Protein AF-A0A4Y7LBD7-F1 (afdb_monomer_lite)

Radius of gyration: 20.84 Å; chains: 1; bounding box: 51×24×51 Å

Foldseek 3Di:
DDPPFQWDADAAQKWWFKDAQPHGDDIHHGDIDGQGVVRRIDTDDIFGQDKDKDWDWDWEAALVRDIDIDIDIDIDGDDRVCRNVVVPVDPDPNVVLRVLLNVLCRVPRHDDDPVCCVVCVVVSVVSSVVSVVVD

Secondary structure (DSSP, 8-state):
---SS-EEEEPTTEEEEEEETTEEEEEEPSEEEE--GGGTEEEEEEEE-S-EEEEEEEEEE-TTS-EEEEEEEEEE---GGGHHHHHHH-S-HHHHHHHHHHHHHHHHGGGS-HHHHHH-HHHHHHHHHHHHHT-

Sequence (135 aa):
MGNLLGCVKVHQMEVAVKENFGEYKKVLAPGCHCVPWCFGSRIVGHVNLRVQELDLRCKTKTKDNVFLTVDASIQYRAVRENAGDAFYKLSNTRGQIQAYVFDAIRSIVPKLTLNDVFEQKDDIANEVDEQLERV

pLDDT: mean 82.47, std 10.92, range [36.84, 94.81]

Structure (mmCIF, N/CA/C/O backbone):
data_AF-A0A4Y7LBD7-F1
#
_entry.id   AF-A0A4Y7LBD7-F1
#
loop_
_atom_site.group_PDB
_atom_site.id
_atom_site.type_symbol
_atom_site.label_atom_id
_atom_site.label_alt_id
_atom_site.label_comp_id
_atom_site.label_asym_id
_atom_site.label_entity_id
_atom_site.label_seq_id
_atom_site.pdbx_PDB_ins_code
_atom_site.Cartn_x
_atom_site.Cartn_y
_atom_site.Cartn_z
_atom_site.occupancy
_atom_site.B_iso_or_equiv
_atom_site.auth_seq_id
_atom_site.auth_comp_id
_atom_site.auth_asym_id
_atom_site.auth_atom_id
_atom_site.pdbx_PDB_model_num
ATOM 1 N N . MET A 1 1 ? 29.396 -11.919 -14.768 1.00 44.31 1 MET A N 1
ATOM 2 C CA . MET A 1 1 ? 30.354 -11.678 -15.870 1.00 44.31 1 MET A CA 1
ATOM 3 C C . MET A 1 1 ? 29.655 -11.971 -17.189 1.00 44.31 1 MET A C 1
ATOM 5 O O . MET A 1 1 ? 29.022 -13.013 -17.272 1.00 44.31 1 MET A O 1
ATOM 9 N N . GLY A 1 2 ? 29.726 -11.055 -18.164 1.00 36.84 2 GLY A N 1
ATOM 10 C CA . GLY A 1 2 ? 29.170 -11.257 -19.512 1.00 36.84 2 GLY A CA 1
ATOM 11 C C . GLY A 1 2 ? 28.334 -10.101 -20.086 1.00 36.84 2 GLY A C 1
ATOM 12 O O . GLY A 1 2 ? 27.306 -10.362 -20.698 1.00 36.84 2 GLY A O 1
ATOM 13 N N . ASN A 1 3 ? 28.733 -8.836 -19.901 1.00 42.28 3 ASN A N 1
ATOM 14 C CA . ASN A 1 3 ? 28.143 -7.704 -20.633 1.00 42.28 3 ASN A CA 1
ATOM 15 C C . ASN A 1 3 ? 28.932 -7.482 -21.928 1.00 42.28 3 ASN A C 1
ATOM 17 O O . ASN A 1 3 ? 29.856 -6.675 -21.936 1.00 42.28 3 ASN A O 1
ATOM 21 N N . LEU A 1 4 ? 28.604 -8.203 -23.007 1.00 45.12 4 LEU A N 1
ATOM 22 C CA . LEU A 1 4 ? 29.271 -7.967 -24.295 1.00 45.12 4 LEU A CA 1
ATOM 23 C C . LEU A 1 4 ? 28.570 -6.919 -25.179 1.00 45.12 4 LEU A C 1
ATOM 25 O O . LEU A 1 4 ? 29.227 -6.357 -26.038 1.00 45.12 4 LEU A O 1
ATOM 29 N N . LEU A 1 5 ? 27.288 -6.583 -24.981 1.00 53.25 5 LEU A N 1
ATOM 30 C CA . LEU A 1 5 ? 26.562 -5.673 -25.901 1.00 53.25 5 LEU A CA 1
ATOM 31 C C . LEU A 1 5 ? 25.473 -4.811 -25.229 1.00 53.25 5 LEU A C 1
ATOM 33 O O . LEU A 1 5 ? 24.517 -4.381 -25.869 1.00 53.25 5 LEU A O 1
ATOM 37 N N . GLY A 1 6 ? 25.563 -4.579 -23.916 1.00 59.06 6 GLY A N 1
ATOM 38 C CA . GLY A 1 6 ? 24.519 -3.841 -23.193 1.00 59.06 6 GLY A CA 1
ATOM 39 C C . GLY A 1 6 ? 23.156 -4.548 -23.177 1.00 59.06 6 GLY A C 1
ATOM 40 O O . GLY A 1 6 ? 22.152 -3.929 -22.846 1.00 59.06 6 GLY A O 1
ATOM 41 N N . CYS A 1 7 ? 23.076 -5.831 -23.539 1.00 64.69 7 CYS A N 1
ATOM 42 C CA . CYS A 1 7 ? 21.817 -6.565 -23.506 1.00 64.69 7 CYS A CA 1
ATOM 43 C C . CYS A 1 7 ? 21.480 -6.984 -22.073 1.00 64.69 7 CYS A C 1
ATOM 45 O O . CYS A 1 7 ? 22.165 -7.805 -21.465 1.00 64.69 7 CYS A O 1
ATOM 47 N N . VAL A 1 8 ? 20.414 -6.388 -21.544 1.00 75.06 8 VAL A N 1
ATOM 48 C CA . VAL A 1 8 ? 19.874 -6.657 -20.218 1.00 75.06 8 VAL A CA 1
ATOM 49 C C . VAL A 1 8 ? 18.648 -7.542 -20.358 1.00 75.06 8 VAL A C 1
ATOM 51 O O . VAL A 1 8 ? 17.755 -7.289 -21.169 1.00 75.06 8 VAL A O 1
ATOM 54 N N . LYS A 1 9 ? 18.620 -8.607 -19.560 1.00 77.50 9 LYS A N 1
ATOM 55 C CA . LYS A 1 9 ? 17.476 -9.506 -19.450 1.00 77.50 9 LYS A CA 1
ATOM 56 C C . LYS A 1 9 ? 16.593 -9.019 -18.310 1.00 77.50 9 LYS A C 1
ATOM 58 O O . LYS A 1 9 ? 17.056 -8.913 -17.180 1.00 77.50 9 LYS A O 1
ATOM 63 N N . VAL A 1 10 ? 15.337 -8.723 -18.619 1.00 79.88 10 VAL A N 1
ATOM 64 C CA . VAL A 1 10 ? 14.304 -8.416 -17.627 1.00 79.88 10 VAL A CA 1
ATOM 65 C C . VAL A 1 10 ? 13.507 -9.692 -17.384 1.00 79.88 10 VAL A C 1
ATOM 67 O O . VAL A 1 10 ? 12.996 -10.286 -18.340 1.00 79.88 10 VAL A O 1
ATOM 70 N N . HIS A 1 11 ? 13.438 -10.134 -16.128 1.00 77.44 11 HIS A N 1
ATOM 71 C CA . HIS A 1 11 ? 12.713 -11.343 -15.754 1.00 77.44 11 HIS A CA 1
ATOM 72 C C . HIS A 1 11 ? 11.200 -11.176 -15.933 1.00 77.44 11 HIS A C 1
ATOM 74 O O . HIS A 1 11 ? 10.650 -10.074 -15.965 1.00 77.44 11 HIS A O 1
ATOM 80 N N . GLN A 1 12 ? 10.504 -12.302 -16.078 1.00 76.62 12 GLN A N 1
ATOM 81 C CA . GLN A 1 12 ? 9.049 -12.309 -16.160 1.00 76.62 12 GLN A CA 1
ATOM 82 C C . GLN A 1 12 ? 8.434 -11.814 -14.840 1.00 76.62 12 GLN A C 1
ATOM 84 O O . GLN A 1 12 ? 8.910 -12.162 -13.759 1.00 76.62 12 GLN A O 1
ATOM 89 N N . MET A 1 13 ? 7.355 -11.027 -14.945 1.00 79.44 13 MET A N 1
ATOM 90 C CA . MET A 1 13 ? 6.698 -10.312 -13.834 1.00 79.44 13 MET A CA 1
ATOM 91 C C . MET A 1 13 ? 7.533 -9.196 -13.189 1.00 79.44 13 MET A C 1
ATOM 93 O O . MET A 1 13 ? 7.195 -8.726 -12.107 1.00 79.44 13 MET A O 1
ATOM 97 N N . GLU A 1 14 ? 8.577 -8.727 -13.867 1.00 83.25 14 GLU A N 1
ATOM 98 C CA . GLU A 1 14 ? 9.336 -7.544 -13.472 1.00 83.25 14 GLU A CA 1
ATOM 99 C C . GLU A 1 14 ? 9.379 -6.544 -14.620 1.00 83.25 14 GLU A C 1
ATOM 101 O O . GLU A 1 14 ? 9.326 -6.906 -15.799 1.00 83.25 14 GLU A O 1
ATOM 106 N N . VAL A 1 15 ? 9.483 -5.268 -14.275 1.00 85.06 15 VAL A N 1
ATOM 107 C CA . VAL A 1 15 ? 9.729 -4.205 -15.244 1.00 85.06 15 VAL A CA 1
ATOM 108 C C . VAL A 1 15 ? 10.963 -3.426 -14.845 1.00 85.06 15 VAL A C 1
ATOM 110 O O . VAL A 1 15 ? 11.170 -3.131 -13.672 1.00 85.06 15 VAL A O 1
ATOM 113 N N . ALA A 1 16 ? 11.808 -3.118 -15.822 1.00 84.44 16 ALA A N 1
ATOM 114 C CA . ALA A 1 16 ? 13.021 -2.348 -15.584 1.00 84.44 16 ALA A CA 1
ATOM 115 C C . ALA A 1 16 ? 12.795 -0.889 -15.975 1.00 84.44 16 ALA A C 1
ATOM 117 O O . ALA A 1 16 ? 12.302 -0.600 -17.067 1.00 84.44 16 ALA A O 1
ATOM 118 N N . VAL A 1 17 ? 13.180 0.036 -15.102 1.00 85.00 17 VAL A N 1
ATOM 119 C CA . VAL A 1 17 ? 13.103 1.472 -15.376 1.00 85.00 17 VAL A CA 1
ATOM 120 C C . VAL A 1 17 ? 14.390 1.905 -16.070 1.00 85.00 17 VAL A C 1
ATOM 122 O O . VAL A 1 17 ? 15.489 1.733 -15.532 1.00 85.00 17 VAL A O 1
ATOM 125 N N . LYS A 1 18 ? 14.259 2.425 -17.297 1.00 84.69 18 LYS A N 1
ATOM 126 C CA . LYS A 1 18 ? 15.380 2.929 -18.089 1.00 84.69 18 LYS A CA 1
ATOM 127 C C . LYS A 1 18 ? 15.469 4.448 -17.977 1.00 84.69 18 LYS A C 1
ATOM 129 O O . LYS A 1 18 ? 14.539 5.162 -18.359 1.00 84.69 18 LYS A O 1
ATOM 134 N N . GLU A 1 19 ? 16.655 4.909 -17.611 1.00 84.12 19 GLU A N 1
ATOM 135 C CA . GLU A 1 19 ? 17.051 6.310 -17.655 1.00 84.12 19 GLU A CA 1
ATOM 136 C C . GLU A 1 19 ? 18.082 6.568 -18.753 1.00 84.12 19 GLU A C 1
ATOM 138 O O . GLU A 1 19 ? 18.873 5.692 -19.121 1.00 84.12 19 GLU A O 1
ATOM 143 N N . ASN A 1 20 ? 18.090 7.801 -19.248 1.00 83.31 20 ASN A N 1
ATOM 144 C CA . ASN A 1 20 ? 19.153 8.353 -20.075 1.00 83.31 20 ASN A CA 1
ATOM 145 C C . ASN A 1 20 ? 19.719 9.590 -19.368 1.00 83.31 20 ASN A C 1
ATOM 147 O O . ASN A 1 20 ? 18.983 10.546 -19.174 1.00 83.31 20 ASN A O 1
ATOM 151 N N . PHE A 1 21 ? 21.005 9.586 -18.997 1.00 78.19 21 PHE A N 1
ATOM 152 C CA . PHE A 1 21 ? 21.664 10.722 -18.322 1.00 78.19 21 PHE A CA 1
ATOM 153 C C . PHE A 1 21 ? 20.886 11.299 -17.111 1.00 78.19 21 PHE A C 1
ATOM 155 O O . PHE A 1 21 ? 20.965 12.491 -16.835 1.00 78.19 21 PHE A O 1
ATOM 162 N N . GLY A 1 22 ? 20.155 10.452 -16.374 1.00 73.62 22 GLY A N 1
ATOM 163 C CA . GLY A 1 22 ? 19.359 10.849 -15.203 1.00 73.62 22 GLY A CA 1
ATOM 164 C C . GLY A 1 22 ? 17.917 11.273 -15.505 1.00 73.62 22 GLY A C 1
ATOM 165 O O . GLY A 1 22 ? 17.160 11.537 -14.578 1.00 73.62 22 GLY A O 1
ATOM 166 N N . GLU A 1 23 ? 17.510 11.311 -16.775 1.00 80.25 23 GLU A N 1
ATOM 167 C CA . GLU A 1 23 ? 16.120 11.543 -17.172 1.00 80.25 23 GLU A CA 1
ATOM 168 C C . GLU A 1 23 ? 15.389 10.208 -17.379 1.00 80.25 23 GLU A C 1
ATOM 170 O O . GLU A 1 23 ? 15.881 9.303 -18.070 1.00 80.25 23 GLU A O 1
ATOM 175 N N . TYR A 1 24 ? 14.193 10.087 -16.799 1.00 81.56 24 TYR A N 1
ATOM 176 C CA . TYR A 1 24 ? 13.308 8.950 -17.034 1.00 81.56 24 TYR A CA 1
ATOM 177 C C . TYR A 1 24 ? 12.881 8.905 -18.503 1.00 81.56 24 TYR A C 1
ATOM 179 O O . TYR A 1 24 ? 12.292 9.851 -19.020 1.00 81.56 24 TYR A O 1
ATOM 187 N N . LYS A 1 25 ? 13.153 7.783 -19.184 1.00 80.62 25 LYS A N 1
ATOM 188 C CA . LYS A 1 25 ? 12.816 7.632 -20.606 1.00 80.62 25 LYS A CA 1
ATOM 189 C C . LYS A 1 25 ? 11.653 6.685 -20.840 1.00 80.62 25 LYS A C 1
ATOM 191 O O . LYS A 1 25 ? 10.737 7.004 -21.590 1.00 80.62 25 LYS A O 1
ATOM 196 N N . LYS A 1 26 ? 11.752 5.462 -20.309 1.00 79.88 26 LYS A N 1
ATOM 197 C CA . LYS A 1 26 ? 10.735 4.424 -20.517 1.00 79.88 26 LYS A CA 1
ATOM 198 C C . LYS A 1 26 ? 10.851 3.273 -19.529 1.00 79.88 26 LYS A C 1
ATOM 200 O O . LYS A 1 26 ? 11.944 2.928 -19.079 1.00 79.88 26 LYS A O 1
ATOM 205 N N . VAL A 1 27 ? 9.729 2.594 -19.317 1.00 84.44 27 VAL A N 1
ATOM 206 C CA . VAL A 1 27 ? 9.676 1.277 -18.678 1.00 84.44 27 VAL A CA 1
ATOM 207 C C . VAL A 1 27 ? 9.923 0.185 -19.725 1.00 84.44 27 VAL A C 1
ATOM 209 O O . VAL A 1 27 ? 9.353 0.197 -20.817 1.00 84.44 27 VAL A O 1
ATOM 212 N N . LEU A 1 28 ? 10.798 -0.766 -19.407 1.00 82.25 28 LEU A N 1
ATOM 213 C CA . LEU A 1 28 ? 11.089 -1.941 -20.222 1.00 82.25 28 LEU A CA 1
ATOM 214 C C . LEU A 1 28 ? 10.246 -3.130 -19.748 1.00 82.25 28 LEU A C 1
ATOM 216 O O . LEU A 1 28 ? 10.303 -3.532 -18.586 1.00 82.25 28 LEU A O 1
ATOM 220 N N . ALA A 1 29 ? 9.492 -3.706 -20.683 1.00 81.88 29 ALA A N 1
ATOM 221 C CA . ALA A 1 29 ? 8.763 -4.959 -20.508 1.00 81.88 29 ALA A CA 1
ATOM 222 C C . ALA A 1 29 ? 9.710 -6.163 -20.286 1.00 81.88 29 ALA A C 1
ATOM 224 O O . ALA A 1 29 ? 10.864 -6.096 -20.718 1.00 81.88 29 ALA A O 1
ATOM 225 N N . PRO A 1 30 ? 9.227 -7.289 -19.717 1.00 82.00 30 PRO A N 1
ATOM 226 C CA . PRO A 1 30 ? 9.973 -8.545 -19.667 1.00 82.00 30 PRO A CA 1
ATOM 227 C C . PRO A 1 30 ? 10.491 -8.946 -21.049 1.00 82.00 30 PRO A C 1
ATOM 229 O O . PRO A 1 30 ? 9.752 -8.879 -22.032 1.00 82.00 30 PRO A O 1
ATOM 232 N N . GLY A 1 31 ? 11.757 -9.352 -21.124 1.00 83.00 31 GLY A N 1
ATOM 233 C CA . GLY A 1 31 ? 12.427 -9.670 -22.384 1.00 83.00 31 GLY A CA 1
ATOM 234 C C . GLY A 1 31 ? 13.909 -9.299 -22.391 1.00 83.00 31 GLY A C 1
ATOM 235 O O . GLY A 1 31 ? 14.457 -8.800 -21.406 1.00 83.00 31 GLY A O 1
ATOM 236 N N . CYS A 1 32 ? 14.570 -9.565 -23.518 1.00 76.88 32 CYS A N 1
ATOM 237 C CA . CYS A 1 32 ? 15.951 -9.153 -23.757 1.00 76.88 32 CYS A CA 1
ATOM 238 C C . CYS A 1 32 ? 15.955 -7.780 -24.436 1.00 76.88 32 CYS A C 1
ATOM 240 O O . CYS A 1 32 ? 15.465 -7.650 -25.557 1.00 76.88 32 CYS A O 1
ATOM 242 N N . HIS A 1 33 ? 16.508 -6.764 -23.774 1.00 76.56 33 HIS A N 1
ATOM 243 C CA . HIS A 1 33 ? 16.627 -5.412 -24.325 1.00 76.56 33 HIS A CA 1
ATOM 244 C C . HIS A 1 33 ? 18.090 -5.018 -24.413 1.00 76.56 33 HIS A C 1
ATOM 246 O O . HIS A 1 33 ? 18.799 -5.067 -23.411 1.00 76.56 33 HIS A O 1
ATOM 252 N N . CYS A 1 34 ? 18.546 -4.572 -25.581 1.00 70.19 34 CYS A N 1
ATOM 253 C CA . CYS A 1 34 ? 19.892 -4.023 -25.713 1.00 70.19 34 CYS A CA 1
ATOM 254 C C . CYS A 1 34 ? 19.885 -2.536 -25.339 1.00 70.19 34 CYS A C 1
ATOM 256 O O . CYS A 1 34 ? 19.314 -1.676 -26.010 1.00 70.19 34 CYS A O 1
ATOM 258 N N . VAL A 1 35 ? 20.476 -2.263 -24.182 1.00 71.69 35 VAL A N 1
ATOM 259 C CA . VAL A 1 35 ? 20.654 -0.962 -23.550 1.00 71.69 35 VAL A CA 1
ATOM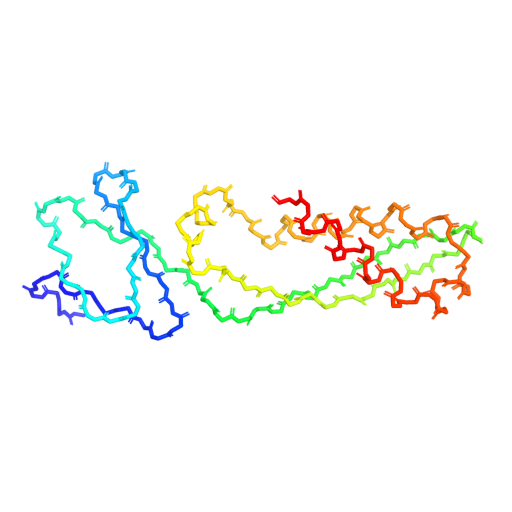 260 C C . VAL A 1 35 ? 22.151 -0.636 -23.603 1.00 71.69 35 VAL A C 1
ATOM 262 O O . VAL A 1 35 ? 22.896 -0.970 -22.682 1.00 71.69 35 VAL A O 1
ATOM 265 N N . PRO A 1 36 ? 22.634 -0.027 -24.699 1.00 68.06 36 PRO A N 1
ATOM 266 C CA . PRO A 1 36 ? 24.046 0.289 -24.836 1.00 68.06 36 PRO A CA 1
ATOM 267 C C . PRO A 1 36 ? 24.447 1.368 -23.822 1.00 68.06 36 PRO A C 1
ATOM 269 O O . PRO A 1 36 ? 24.006 2.515 -23.901 1.00 68.06 36 PRO A O 1
ATOM 272 N N . TRP A 1 37 ? 25.306 0.993 -22.874 1.00 61.94 37 TRP A N 1
ATOM 273 C CA . TRP A 1 37 ? 25.817 1.884 -21.827 1.00 61.94 37 TRP A CA 1
ATOM 274 C C . TRP A 1 37 ? 26.595 3.088 -22.393 1.00 61.94 37 TRP A C 1
ATOM 276 O O . TRP A 1 37 ? 26.604 4.159 -21.794 1.00 61.94 37 TRP A O 1
ATOM 286 N N . CYS A 1 38 ? 27.194 2.954 -23.582 1.00 66.19 38 CYS A N 1
ATOM 287 C CA . CYS A 1 38 ? 27.973 4.009 -24.242 1.00 66.19 38 CYS A CA 1
ATOM 288 C C . CYS A 1 38 ? 27.163 5.260 -24.639 1.00 66.19 38 CYS A C 1
ATOM 290 O O . CYS A 1 38 ? 27.760 6.308 -24.853 1.00 66.19 38 CYS A O 1
ATOM 292 N N . PHE A 1 39 ? 25.827 5.189 -24.679 1.00 66.00 39 PHE A N 1
ATOM 293 C CA . PHE A 1 39 ? 24.950 6.337 -24.959 1.00 66.00 39 PHE A CA 1
ATOM 294 C C . PHE A 1 39 ? 24.295 6.922 -23.692 1.00 66.00 39 PHE A C 1
ATOM 296 O O . PHE A 1 39 ? 23.222 7.520 -23.767 1.00 66.00 39 PHE A O 1
ATOM 303 N N . GLY A 1 40 ? 24.883 6.690 -22.509 1.00 68.88 40 GLY A N 1
ATOM 304 C CA . GLY A 1 40 ? 24.364 7.195 -21.228 1.00 68.88 40 GLY A CA 1
ATOM 305 C C . GLY A 1 40 ? 23.029 6.577 -20.799 1.00 68.88 40 GLY A C 1
ATOM 306 O O . GLY A 1 40 ? 22.348 7.105 -19.924 1.00 68.88 40 GLY A O 1
ATOM 307 N N . SER A 1 41 ? 22.639 5.466 -21.430 1.00 76.00 41 SER A N 1
ATOM 308 C CA . SER A 1 41 ? 21.471 4.669 -21.063 1.00 76.00 41 SER A CA 1
ATOM 309 C C . SER A 1 41 ? 21.807 3.745 -19.892 1.00 76.00 41 SER A C 1
ATOM 311 O O . SER A 1 41 ? 22.663 2.872 -20.033 1.00 76.00 41 SER A O 1
ATOM 313 N N . ARG A 1 42 ? 21.095 3.877 -18.771 1.00 78.75 42 ARG A N 1
ATOM 314 C CA . ARG A 1 42 ? 21.265 3.036 -17.577 1.00 78.75 42 ARG A CA 1
ATOM 315 C C . ARG A 1 42 ? 19.921 2.497 -17.093 1.00 78.75 42 ARG A C 1
ATOM 317 O O . ARG A 1 42 ? 18.891 3.147 -17.231 1.00 78.75 42 ARG A O 1
ATOM 324 N N . ILE A 1 43 ? 19.937 1.293 -16.527 1.00 80.69 43 ILE A N 1
ATOM 325 C CA . ILE A 1 43 ? 18.807 0.756 -15.760 1.00 80.69 43 ILE A CA 1
ATOM 326 C C . ILE A 1 43 ? 19.038 1.103 -14.295 1.00 80.69 43 ILE A C 1
ATOM 328 O O . ILE A 1 43 ? 20.111 0.812 -13.759 1.00 80.69 43 ILE A O 1
ATOM 332 N N . VAL A 1 44 ? 18.056 1.756 -13.681 1.00 80.31 44 VAL A N 1
ATOM 333 C CA . VAL A 1 44 ? 18.170 2.280 -12.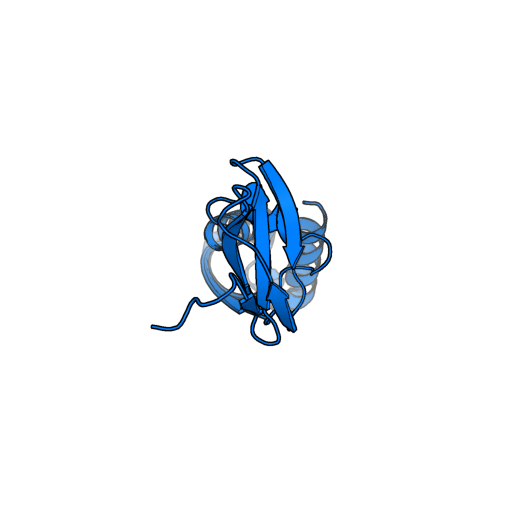309 1.00 80.31 44 VAL A CA 1
ATOM 334 C C . VAL A 1 44 ? 17.499 1.379 -11.290 1.00 80.31 44 VAL A C 1
ATOM 336 O O . VAL A 1 44 ? 17.977 1.266 -10.165 1.00 80.31 44 VAL A O 1
ATOM 339 N N . GLY A 1 45 ? 16.465 0.653 -11.701 1.00 82.69 45 GLY A N 1
ATOM 340 C CA . GLY A 1 45 ? 15.803 -0.295 -10.827 1.00 82.69 45 GLY A CA 1
ATOM 341 C C . GLY A 1 45 ? 14.884 -1.248 -11.566 1.00 82.69 45 GLY A C 1
ATOM 342 O O . GLY A 1 45 ? 14.560 -1.066 -12.745 1.00 82.69 45 GLY A O 1
ATOM 343 N N . HIS A 1 46 ? 14.473 -2.268 -10.825 1.00 83.50 46 HIS A N 1
ATOM 344 C CA . HIS A 1 46 ? 13.459 -3.230 -11.218 1.00 83.50 46 HIS A CA 1
ATOM 345 C C . HIS A 1 46 ? 12.257 -3.054 -10.293 1.00 83.50 46 HIS A C 1
ATOM 347 O O . HIS A 1 46 ? 12.413 -3.016 -9.074 1.00 83.50 46 HIS A O 1
ATOM 353 N N . VAL A 1 47 ? 11.065 -2.948 -10.873 1.00 85.31 47 VAL A N 1
ATOM 354 C CA . VAL A 1 47 ? 9.798 -2.933 -10.143 1.00 85.31 47 VAL A CA 1
ATOM 355 C C . VAL A 1 47 ? 9.149 -4.297 -10.311 1.00 85.31 47 VAL A C 1
ATOM 357 O O . VAL A 1 47 ? 8.986 -4.798 -11.428 1.00 85.31 47 VAL A O 1
ATOM 360 N N . ASN A 1 48 ? 8.793 -4.906 -9.186 1.00 85.19 48 ASN A N 1
ATOM 361 C CA . ASN A 1 48 ? 8.103 -6.183 -9.162 1.00 85.19 48 ASN A CA 1
ATOM 362 C C . ASN A 1 48 ? 6.609 -5.964 -9.445 1.00 85.19 48 ASN A C 1
ATOM 364 O O . ASN A 1 48 ? 5.971 -5.134 -8.803 1.00 85.19 48 ASN A O 1
ATOM 368 N N . LEU A 1 49 ? 6.054 -6.705 -10.405 1.00 85.56 49 LEU A N 1
ATOM 369 C CA . LEU A 1 49 ? 4.623 -6.679 -10.732 1.00 85.56 49 LEU A CA 1
ATOM 370 C C . LEU A 1 49 ? 3.828 -7.776 -10.008 1.00 85.56 49 LEU A C 1
ATOM 372 O O . LEU A 1 49 ? 2.619 -7.900 -10.209 1.00 85.56 49 LEU A O 1
ATOM 376 N N . ARG A 1 50 ? 4.489 -8.631 -9.222 1.00 87.69 50 ARG A N 1
ATOM 377 C CA . ARG A 1 50 ? 3.815 -9.669 -8.435 1.00 87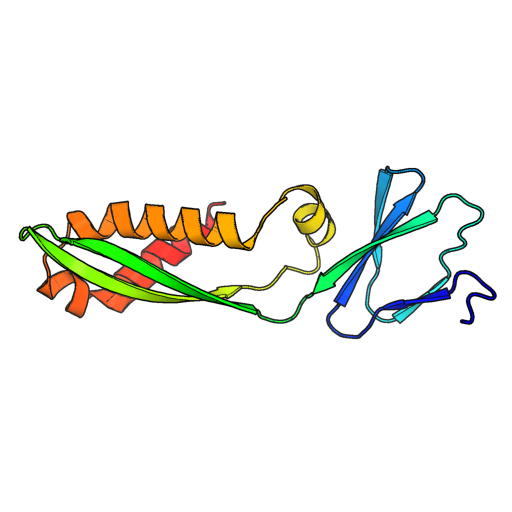.69 50 ARG A CA 1
ATOM 378 C C . ARG A 1 50 ? 3.010 -9.028 -7.309 1.00 87.69 50 ARG A C 1
ATOM 380 O O . ARG A 1 50 ? 3.392 -7.985 -6.788 1.00 87.69 50 ARG A O 1
ATOM 387 N N . VAL A 1 51 ? 1.915 -9.688 -6.938 1.00 89.62 51 VAL A N 1
ATOM 388 C CA . VAL A 1 51 ? 1.132 -9.315 -5.757 1.00 89.62 51 VAL A CA 1
ATOM 389 C C . VAL A 1 51 ? 2.016 -9.475 -4.528 1.00 89.62 51 VAL A C 1
ATOM 391 O O . VAL A 1 51 ? 2.694 -10.492 -4.368 1.00 89.62 51 VAL A O 1
ATOM 394 N N . GLN A 1 52 ? 2.036 -8.441 -3.700 1.00 90.00 52 GLN A N 1
ATOM 395 C CA . GLN A 1 52 ? 2.756 -8.411 -2.442 1.00 90.00 52 GLN A CA 1
ATOM 396 C C . GLN A 1 52 ? 1.750 -8.285 -1.310 1.00 90.00 52 GLN A C 1
ATOM 398 O O . GLN A 1 52 ? 0.746 -7.587 -1.436 1.00 90.00 52 GLN A O 1
ATOM 403 N N . GLU A 1 53 ? 2.053 -8.951 -0.206 1.00 91.19 53 GLU A N 1
ATOM 404 C CA . GLU A 1 53 ? 1.270 -8.880 1.018 1.00 91.19 53 GLU A CA 1
ATOM 405 C C . GLU A 1 53 ? 1.960 -7.946 2.016 1.00 91.19 53 GLU A C 1
ATOM 407 O O . GLU A 1 53 ? 3.193 -7.927 2.144 1.00 91.19 53 GLU A O 1
ATOM 412 N N . LEU A 1 54 ? 1.158 -7.126 2.687 1.00 91.62 54 LEU A N 1
ATOM 413 C CA . LEU A 1 54 ? 1.573 -6.271 3.784 1.00 91.62 54 LEU A CA 1
ATOM 414 C C . LEU A 1 54 ? 0.655 -6.519 4.974 1.00 91.62 54 LEU A C 1
ATOM 416 O O . LEU A 1 54 ? -0.472 -6.029 5.011 1.00 91.62 54 LEU A O 1
ATOM 420 N N . ASP A 1 55 ? 1.185 -7.231 5.959 1.00 91.44 55 ASP A N 1
ATOM 421 C CA . ASP A 1 55 ? 0.529 -7.398 7.248 1.00 91.44 55 ASP A CA 1
ATOM 422 C C . ASP A 1 55 ? 0.766 -6.169 8.119 1.00 91.44 55 ASP A C 1
ATOM 424 O O . ASP A 1 55 ? 1.900 -5.698 8.286 1.00 91.44 55 ASP A O 1
ATOM 428 N N . LEU A 1 56 ? -0.310 -5.658 8.703 1.00 91.00 56 LEU A N 1
ATOM 429 C CA . LEU A 1 56 ? -0.274 -4.543 9.630 1.00 91.00 56 LEU A CA 1
ATOM 430 C C . LEU A 1 56 ? -1.120 -4.831 10.863 1.00 91.00 56 LEU A C 1
ATOM 432 O O . LEU A 1 56 ? -2.183 -5.443 10.815 1.00 91.00 56 LEU A O 1
ATOM 436 N N . ARG A 1 57 ? -0.623 -4.328 11.987 1.00 91.44 57 ARG A N 1
ATOM 437 C CA . ARG A 1 57 ? -1.266 -4.423 13.289 1.00 91.44 57 ARG A CA 1
ATOM 438 C C . ARG A 1 57 ? -1.438 -3.022 13.841 1.00 91.44 57 ARG A C 1
ATOM 440 O O . ARG A 1 57 ? -0.445 -2.347 14.122 1.00 91.44 57 ARG A O 1
ATOM 447 N N . CYS A 1 58 ? -2.676 -2.587 14.037 1.00 90.44 58 CYS A N 1
ATOM 448 C CA . CYS A 1 58 ? -2.971 -1.304 14.666 1.00 90.44 58 CYS A CA 1
ATOM 449 C C . CYS A 1 58 ? -3.738 -1.482 15.966 1.00 90.44 58 CYS A C 1
ATOM 451 O O . CYS A 1 58 ? -4.733 -2.197 16.049 1.00 90.44 58 CYS A O 1
ATOM 453 N N . LYS A 1 59 ? -3.288 -0.759 16.989 1.00 92.44 59 LYS A N 1
ATOM 454 C CA . LYS A 1 59 ? -4.035 -0.596 18.231 1.00 92.44 59 LYS A CA 1
ATOM 455 C C . LYS A 1 59 ? -4.931 0.621 18.093 1.00 92.44 59 LYS A C 1
ATOM 457 O O . LYS A 1 59 ? -4.452 1.703 17.754 1.00 92.44 59 LYS A O 1
ATOM 462 N N . THR A 1 60 ? -6.210 0.436 18.366 1.00 91.94 60 THR A N 1
ATOM 463 C CA . THR A 1 60 ? -7.210 1.496 18.308 1.00 91.94 60 THR A CA 1
ATOM 464 C C . THR A 1 60 ? -8.194 1.345 19.461 1.00 91.94 60 THR A C 1
ATOM 466 O O . THR A 1 60 ? -8.158 0.375 20.223 1.00 91.94 60 THR A O 1
ATOM 469 N N . LYS A 1 61 ? -9.035 2.356 19.628 1.00 93.00 61 LYS A N 1
ATOM 470 C CA . LYS A 1 61 ? -10.000 2.451 20.709 1.00 93.00 61 LYS A CA 1
ATOM 471 C C . LYS A 1 61 ? -11.375 2.710 20.117 1.00 93.00 61 LYS A C 1
ATOM 473 O O . LYS A 1 61 ? -11.515 3.609 19.291 1.00 93.00 61 LYS A O 1
ATOM 478 N N . THR A 1 62 ? -12.361 1.925 20.530 1.00 94.25 62 THR A N 1
ATOM 479 C CA . THR A 1 62 ? -13.759 2.105 20.116 1.00 94.25 62 THR A CA 1
ATOM 480 C C . THR A 1 62 ? -14.441 3.219 20.890 1.00 94.25 62 THR A C 1
ATOM 482 O O . THR A 1 62 ? -13.926 3.725 21.897 1.00 94.25 62 THR A O 1
ATOM 485 N N . LYS A 1 63 ? -15.654 3.549 20.444 1.00 93.44 63 LYS A N 1
ATOM 486 C CA . LYS A 1 63 ? -16.572 4.459 21.126 1.00 93.44 63 LYS A CA 1
ATOM 487 C C . LYS A 1 63 ? -16.829 4.072 22.587 1.00 93.44 63 LYS A C 1
ATOM 489 O O . LYS A 1 63 ? -16.891 4.951 23.441 1.00 93.44 63 LYS A O 1
ATOM 494 N N . ASP A 1 64 ? -16.877 2.775 22.896 1.00 94.81 64 ASP A N 1
ATOM 495 C CA . ASP A 1 64 ? -17.124 2.256 24.255 1.00 94.81 64 ASP A CA 1
ATOM 496 C C . ASP A 1 64 ? -15.874 2.230 25.141 1.00 94.81 64 ASP A C 1
ATOM 498 O O . ASP A 1 64 ? -15.838 1.553 26.168 1.00 94.81 64 ASP A O 1
ATOM 502 N N . ASN A 1 65 ? -14.817 2.947 24.750 1.00 91.44 65 ASN A N 1
ATOM 503 C CA . ASN A 1 65 ? -13.590 3.078 25.526 1.00 91.44 65 ASN A CA 1
ATOM 504 C C . ASN A 1 65 ? -12.797 1.761 25.683 1.00 91.44 65 ASN A C 1
ATOM 506 O O . ASN A 1 65 ? -11.904 1.677 26.527 1.00 91.44 65 ASN A O 1
ATOM 510 N N . VAL A 1 66 ? -13.070 0.759 24.841 1.00 92.50 66 VAL A N 1
ATOM 511 C CA .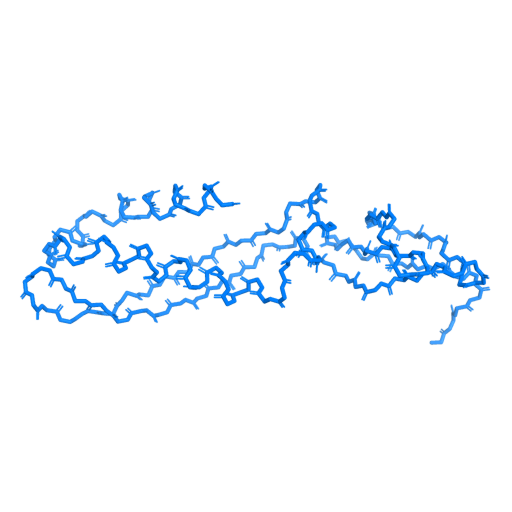 VAL A 1 66 ? -12.348 -0.519 24.811 1.00 92.50 66 VAL A CA 1
ATOM 512 C C . VAL A 1 66 ? -11.162 -0.419 23.856 1.00 92.50 66 VAL A C 1
ATOM 514 O O . VAL A 1 66 ? -11.282 0.070 22.733 1.00 92.50 66 VAL A O 1
ATOM 517 N N . PHE A 1 67 ? -9.999 -0.885 24.307 1.00 92.38 67 PHE A N 1
ATOM 518 C CA . PHE A 1 67 ? -8.820 -1.010 23.457 1.00 92.38 67 PHE A CA 1
ATOM 519 C C . PHE A 1 67 ? -8.863 -2.336 22.711 1.00 92.38 67 PHE A C 1
ATOM 521 O O . PHE A 1 67 ? -8.979 -3.394 23.326 1.00 92.38 67 PHE A O 1
ATOM 528 N N . LEU A 1 68 ? -8.708 -2.276 21.394 1.00 91.06 68 LEU A N 1
ATOM 529 C CA . LEU A 1 68 ? -8.634 -3.451 20.541 1.00 91.06 68 LEU A CA 1
ATOM 530 C C . LEU A 1 68 ? -7.445 -3.351 19.589 1.00 91.06 68 LEU A C 1
ATOM 532 O O . LEU A 1 68 ? -6.922 -2.270 19.303 1.00 91.06 68 LEU A O 1
ATOM 536 N N . THR A 1 69 ? -6.989 -4.510 19.133 1.00 91.50 69 THR A N 1
ATOM 537 C CA . THR A 1 69 ? -5.928 -4.620 18.136 1.00 91.50 69 THR A CA 1
ATOM 538 C C . THR A 1 69 ? -6.550 -5.180 16.869 1.00 91.50 69 THR A C 1
ATOM 540 O O . THR A 1 69 ? -7.086 -6.283 16.899 1.00 91.50 69 THR A O 1
ATOM 543 N N . VAL A 1 70 ? -6.514 -4.402 15.790 1.00 89.75 70 VAL A N 1
ATOM 544 C CA . VAL A 1 70 ? -6.946 -4.845 14.462 1.00 89.75 70 VAL A CA 1
ATOM 545 C C . VAL A 1 70 ? -5.713 -5.356 13.730 1.00 89.75 70 VAL A C 1
ATOM 547 O O . VAL A 1 70 ? -4.729 -4.623 13.591 1.00 89.75 70 VAL A O 1
ATOM 550 N N . ASP A 1 71 ? -5.783 -6.610 13.297 1.00 90.44 71 ASP A N 1
ATOM 551 C CA . ASP A 1 71 ? -4.825 -7.228 12.388 1.00 90.44 71 ASP A CA 1
ATOM 552 C C . ASP A 1 71 ? -5.453 -7.228 10.990 1.00 90.44 71 ASP A C 1
ATOM 554 O O . ASP A 1 71 ? -6.573 -7.711 10.820 1.00 90.44 71 ASP A O 1
ATOM 558 N N . ALA A 1 72 ? -4.758 -6.647 10.013 1.00 89.19 72 ALA A N 1
ATOM 559 C CA . ALA A 1 72 ? -5.201 -6.575 8.625 1.00 89.19 72 ALA A CA 1
ATOM 560 C C . ALA A 1 72 ? -4.060 -6.964 7.678 1.00 89.19 72 ALA A C 1
ATOM 562 O O . ALA A 1 72 ? -2.898 -6.632 7.922 1.00 89.19 72 ALA A O 1
ATOM 563 N N . SER A 1 73 ? -4.409 -7.638 6.585 1.00 91.06 73 SER A N 1
ATOM 564 C CA . SER A 1 73 ? -3.474 -8.055 5.539 1.00 91.06 73 SER A CA 1
ATOM 565 C C . SER A 1 73 ? -3.897 -7.403 4.234 1.00 91.06 73 SER A C 1
ATOM 567 O O . SER A 1 73 ? -5.003 -7.628 3.748 1.00 91.06 73 SER A O 1
ATOM 569 N N . ILE A 1 74 ? -3.026 -6.562 3.682 1.00 90.44 74 ILE A N 1
ATOM 570 C CA . ILE A 1 74 ? -3.295 -5.830 2.444 1.00 90.44 74 ILE A CA 1
ATOM 571 C C . ILE A 1 74 ? -2.522 -6.473 1.315 1.00 90.44 74 ILE A C 1
ATOM 573 O O . ILE A 1 74 ? -1.307 -6.665 1.404 1.00 90.44 74 ILE A O 1
ATOM 577 N N . GLN A 1 75 ? -3.219 -6.733 0.218 1.00 90.81 75 GLN A N 1
ATOM 578 C CA . GLN A 1 75 ? -2.607 -7.182 -1.019 1.00 90.81 75 GLN A CA 1
ATOM 579 C C . GLN A 1 75 ? -2.536 -6.020 -1.998 1.00 90.81 75 GLN A C 1
ATOM 581 O O . GLN A 1 75 ? -3.544 -5.405 -2.326 1.00 90.81 75 GLN A O 1
ATOM 586 N N . TYR A 1 76 ? -1.337 -5.723 -2.487 1.00 88.06 76 TYR A N 1
ATOM 587 C CA . TYR A 1 76 ? -1.125 -4.656 -3.459 1.00 88.06 76 TYR A CA 1
ATOM 588 C C . TYR A 1 76 ? -0.213 -5.127 -4.588 1.00 88.06 76 TYR A C 1
ATOM 590 O O . TYR A 1 76 ? 0.592 -6.052 -4.445 1.00 88.06 76 TYR A O 1
ATOM 598 N N . ARG A 1 77 ? -0.354 -4.492 -5.752 1.00 87.19 77 ARG A N 1
ATOM 599 C CA . ARG A 1 77 ? 0.504 -4.719 -6.919 1.00 87.19 77 ARG A CA 1
ATOM 600 C C . ARG A 1 77 ? 0.702 -3.416 -7.675 1.00 87.19 77 ARG A C 1
ATOM 602 O O . ARG A 1 77 ? -0.228 -2.624 -7.801 1.00 87.19 77 ARG A O 1
ATOM 609 N N . ALA A 1 78 ? 1.891 -3.220 -8.233 1.00 84.19 78 ALA A N 1
ATOM 610 C CA . ALA A 1 78 ? 2.131 -2.098 -9.128 1.00 84.19 78 ALA A CA 1
ATOM 611 C C . ALA A 1 78 ? 1.410 -2.320 -10.467 1.00 84.19 78 ALA A C 1
ATOM 613 O O . ALA A 1 78 ? 1.543 -3.376 -11.095 1.00 84.19 78 ALA A O 1
ATOM 614 N N . VAL A 1 79 ? 0.668 -1.312 -10.931 1.00 84.31 79 VAL A N 1
ATOM 615 C CA . VAL A 1 79 ? 0.085 -1.321 -12.276 1.00 84.31 79 VAL A CA 1
ATOM 616 C C . VAL A 1 79 ? 1.200 -1.067 -13.283 1.00 84.31 79 VAL A C 1
ATOM 618 O O . VAL A 1 79 ? 1.942 -0.091 -13.185 1.00 84.31 79 VAL A O 1
ATOM 621 N N . ARG A 1 80 ? 1.322 -1.959 -14.269 1.00 76.44 80 ARG A N 1
ATOM 622 C CA . ARG A 1 80 ? 2.423 -1.955 -15.241 1.00 76.44 80 ARG A CA 1
ATOM 623 C C . ARG A 1 80 ? 2.560 -0.638 -16.005 1.00 76.44 80 ARG A C 1
ATOM 625 O O . ARG A 1 80 ? 3.681 -0.224 -16.285 1.00 76.44 80 ARG A O 1
ATOM 632 N N . GLU A 1 81 ? 1.436 -0.013 -16.342 1.00 77.19 81 GLU A N 1
ATOM 633 C CA . GLU A 1 81 ? 1.383 1.241 -17.101 1.00 77.19 81 GLU A CA 1
ATOM 634 C C . GLU A 1 81 ? 1.991 2.412 -16.316 1.00 77.19 81 GLU A C 1
ATOM 636 O O . GLU A 1 81 ? 2.718 3.220 -16.887 1.00 77.19 81 GLU A O 1
ATOM 641 N N . ASN A 1 82 ? 1.824 2.414 -14.990 1.00 78.25 82 ASN A N 1
ATOM 642 C CA . ASN A 1 82 ? 2.286 3.476 -14.093 1.00 78.25 82 ASN A CA 1
ATOM 643 C C . ASN A 1 82 ? 3.562 3.096 -13.322 1.00 78.25 82 ASN A C 1
ATOM 645 O O . ASN A 1 82 ? 3.903 3.726 -12.323 1.00 78.25 82 ASN A O 1
ATOM 649 N N . ALA A 1 83 ? 4.293 2.068 -13.763 1.00 76.81 83 ALA A N 1
ATOM 650 C CA . ALA A 1 83 ? 5.468 1.577 -13.041 1.00 76.81 83 ALA A CA 1
ATOM 651 C C . ALA A 1 83 ? 6.624 2.593 -12.984 1.00 76.81 83 ALA A C 1
ATOM 653 O O . ALA A 1 83 ? 7.397 2.579 -12.029 1.00 76.81 83 ALA A O 1
ATOM 654 N N . GLY A 1 84 ? 6.741 3.474 -13.986 1.00 73.50 84 GLY A N 1
ATOM 655 C CA . GLY A 1 84 ? 7.713 4.571 -13.971 1.00 73.50 84 GLY A CA 1
ATOM 656 C C . GLY A 1 84 ? 7.393 5.565 -12.857 1.00 73.50 84 GLY A C 1
ATOM 657 O O . GLY A 1 84 ? 8.220 5.809 -11.985 1.00 73.50 84 GLY A O 1
ATOM 658 N N . ASP A 1 85 ? 6.154 6.049 -12.826 1.00 76.81 85 ASP A N 1
ATOM 659 C CA . ASP A 1 85 ? 5.665 6.965 -11.796 1.00 76.81 85 ASP A CA 1
ATOM 660 C C . ASP A 1 85 ? 5.761 6.365 -10.391 1.00 76.81 85 ASP A C 1
ATOM 662 O O . ASP A 1 85 ? 6.222 7.036 -9.472 1.00 76.81 85 ASP A O 1
ATOM 666 N N . ALA A 1 86 ? 5.390 5.093 -10.225 1.00 75.94 86 ALA A N 1
ATOM 667 C CA . ALA A 1 86 ? 5.488 4.397 -8.946 1.00 75.94 86 ALA A CA 1
ATOM 668 C C . ALA A 1 86 ? 6.932 4.326 -8.418 1.00 75.94 86 ALA A C 1
ATOM 670 O O . ALA A 1 86 ? 7.138 4.386 -7.209 1.00 75.94 86 ALA A O 1
ATOM 671 N N . PHE A 1 87 ? 7.928 4.226 -9.308 1.00 77.94 87 PHE A N 1
ATOM 672 C CA . PHE A 1 87 ? 9.340 4.158 -8.927 1.00 77.94 87 PHE A CA 1
ATOM 673 C C . PHE A 1 87 ? 9.911 5.516 -8.491 1.00 77.94 87 PHE A C 1
ATOM 675 O O . PHE A 1 87 ? 10.735 5.557 -7.581 1.00 77.94 87 PHE A O 1
ATOM 682 N N . TYR A 1 88 ? 9.481 6.623 -9.107 1.00 78.38 88 TYR A N 1
ATOM 683 C CA . TYR A 1 88 ? 10.020 7.957 -8.789 1.00 78.38 88 TYR A CA 1
ATOM 684 C C . TYR A 1 88 ? 9.204 8.746 -7.768 1.00 78.38 88 TYR A C 1
ATOM 686 O O . TYR A 1 88 ? 9.777 9.545 -7.031 1.00 78.38 88 TYR A O 1
ATOM 694 N N . LYS A 1 89 ? 7.879 8.565 -7.716 1.00 78.50 89 LYS A N 1
ATOM 695 C CA . LYS A 1 89 ? 7.015 9.347 -6.816 1.00 78.50 89 LYS A CA 1
ATOM 696 C C . LYS A 1 89 ? 7.096 8.875 -5.366 1.00 78.50 89 LYS A C 1
ATOM 698 O O . LYS A 1 89 ? 6.852 9.663 -4.457 1.00 78.50 89 LYS A O 1
ATOM 703 N N . LEU A 1 90 ? 7.425 7.603 -5.140 1.00 76.44 90 LEU A N 1
ATOM 704 C CA . LEU A 1 90 ? 7.337 6.975 -3.826 1.00 76.44 90 LEU A CA 1
ATOM 705 C C . LEU A 1 90 ? 8.714 6.509 -3.354 1.00 76.44 90 LEU A C 1
ATOM 707 O O . LEU A 1 90 ? 9.284 5.568 -3.892 1.00 76.44 90 LEU A O 1
ATOM 711 N N . SER A 1 91 ? 9.230 7.143 -2.298 1.00 71.81 91 SER A N 1
ATOM 712 C CA . SER A 1 91 ? 10.473 6.720 -1.639 1.00 71.81 91 SER A CA 1
ATOM 713 C C . SER A 1 91 ? 10.279 5.462 -0.784 1.00 71.81 91 SER A C 1
ATOM 715 O O . SER A 1 91 ? 11.156 4.603 -0.738 1.00 71.81 91 SER A O 1
ATOM 717 N N . ASN A 1 92 ? 9.123 5.329 -0.120 1.00 81.75 92 ASN A N 1
ATOM 718 C CA . ASN A 1 92 ? 8.741 4.145 0.651 1.00 81.75 92 ASN A CA 1
ATOM 719 C C . ASN A 1 92 ? 7.244 3.831 0.489 1.00 81.75 92 ASN A C 1
ATOM 721 O O . ASN A 1 92 ? 6.406 4.291 1.266 1.00 81.75 92 ASN A O 1
ATOM 725 N N . THR A 1 93 ? 6.920 3.004 -0.506 1.00 83.00 93 THR A N 1
ATOM 726 C CA . THR A 1 93 ? 5.544 2.583 -0.817 1.00 83.00 93 THR A CA 1
ATOM 727 C C . THR A 1 93 ? 4.875 1.848 0.347 1.00 83.00 93 THR A C 1
ATOM 729 O O . THR A 1 93 ? 3.732 2.139 0.681 1.00 83.00 93 THR A O 1
ATOM 732 N N . ARG A 1 94 ? 5.590 0.934 1.021 1.00 87.25 94 ARG A N 1
ATOM 733 C CA . ARG A 1 94 ? 5.030 0.138 2.133 1.00 87.25 94 ARG A CA 1
ATOM 734 C C . ARG A 1 94 ? 4.646 1.015 3.320 1.00 87.25 94 ARG A C 1
ATOM 736 O O . ARG A 1 94 ? 3.567 0.849 3.877 1.00 87.25 94 ARG A O 1
ATOM 743 N N . GLY A 1 95 ? 5.528 1.944 3.688 1.00 88.81 95 GLY A N 1
ATOM 744 C CA . GLY A 1 95 ? 5.285 2.871 4.792 1.00 88.81 95 GLY A CA 1
ATOM 745 C C . GLY A 1 95 ? 4.112 3.809 4.517 1.00 88.81 95 GLY A C 1
ATOM 746 O O . GLY A 1 95 ? 3.322 4.062 5.421 1.00 88.81 95 GLY A O 1
ATOM 747 N N . GLN A 1 96 ? 3.963 4.276 3.273 1.00 87.31 96 GLN A N 1
ATOM 748 C CA . GLN A 1 96 ? 2.810 5.094 2.900 1.00 87.31 96 GLN A CA 1
ATOM 749 C C . GLN A 1 96 ? 1.498 4.317 2.973 1.00 87.31 96 GLN A C 1
ATOM 751 O O . GLN A 1 96 ? 0.585 4.783 3.646 1.00 87.31 96 GLN A O 1
ATOM 756 N N . ILE A 1 97 ? 1.410 3.133 2.353 1.00 88.50 97 ILE A N 1
ATOM 757 C CA . ILE A 1 97 ? 0.194 2.300 2.410 1.00 88.50 97 ILE A CA 1
ATOM 758 C C . ILE A 1 97 ? -0.200 2.047 3.869 1.00 88.50 97 ILE A C 1
ATOM 760 O O . ILE A 1 97 ? -1.352 2.232 4.252 1.00 88.50 97 ILE A O 1
ATOM 764 N N . GLN A 1 98 ? 0.774 1.692 4.710 1.00 90.44 98 GLN A N 1
ATOM 765 C CA . GLN A 1 98 ? 0.540 1.462 6.130 1.00 90.44 98 GLN A CA 1
ATOM 766 C C . GLN A 1 98 ? 0.007 2.710 6.852 1.00 90.44 98 GLN A C 1
ATOM 768 O O . GLN A 1 98 ? -0.906 2.593 7.666 1.00 90.44 98 GLN A O 1
ATOM 773 N N . ALA A 1 99 ? 0.563 3.891 6.573 1.00 89.81 99 ALA A N 1
ATOM 774 C CA . ALA A 1 99 ? 0.107 5.142 7.172 1.00 89.81 99 ALA A CA 1
ATOM 775 C C . ALA A 1 99 ? -1.335 5.478 6.758 1.00 89.81 99 ALA A C 1
ATOM 777 O O . ALA A 1 99 ? -2.160 5.742 7.630 1.00 89.81 99 ALA A O 1
ATOM 778 N N . TYR A 1 100 ? -1.658 5.367 5.465 1.00 89.25 100 TYR A N 1
ATOM 779 C CA . TYR A 1 100 ? -3.010 5.612 4.953 1.00 89.25 100 TYR A CA 1
ATOM 780 C C . TYR A 1 100 ? -4.048 4.695 5.599 1.00 89.25 100 TYR A C 1
ATOM 782 O O . TYR A 1 100 ? -5.077 5.162 6.082 1.00 89.25 100 TYR A O 1
ATOM 790 N N . VAL A 1 101 ? -3.756 3.397 5.688 1.00 90.00 101 VAL A N 1
ATOM 791 C CA . VAL A 1 101 ? -4.672 2.428 6.309 1.00 90.00 101 VAL A CA 1
ATOM 792 C C . VAL A 1 101 ? -4.828 2.702 7.798 1.00 90.00 101 VAL A C 1
ATOM 794 O O . VAL A 1 101 ? -5.930 2.626 8.339 1.00 90.00 101 VAL A O 1
ATOM 797 N N . PHE A 1 102 ? -3.739 3.050 8.484 1.00 90.44 102 PHE A N 1
ATOM 798 C CA . PHE A 1 102 ? -3.814 3.422 9.890 1.00 90.44 102 PHE A CA 1
ATOM 799 C C . PHE A 1 102 ? -4.679 4.660 10.123 1.00 90.44 102 PHE A C 1
ATOM 801 O O . PHE A 1 102 ? -5.403 4.700 11.119 1.00 90.44 102 PHE A O 1
ATOM 808 N N . ASP A 1 103 ? -4.630 5.642 9.231 1.00 90.56 103 ASP A N 1
ATOM 809 C CA . ASP A 1 103 ? -5.449 6.847 9.331 1.00 90.56 103 ASP A CA 1
ATOM 810 C C . ASP A 1 103 ? -6.924 6.554 9.020 1.00 90.56 103 ASP A C 1
ATOM 812 O O . ASP A 1 103 ? -7.801 7.008 9.760 1.00 90.56 103 ASP A O 1
ATOM 816 N N . ALA A 1 104 ? -7.206 5.697 8.032 1.00 90.00 104 ALA A N 1
ATOM 817 C CA . ALA A 1 104 ? -8.558 5.227 7.729 1.00 90.00 104 ALA A CA 1
ATOM 818 C C . ALA A 1 104 ? -9.184 4.486 8.927 1.00 90.00 104 ALA A C 1
ATOM 820 O O . ALA A 1 104 ? -10.251 4.864 9.421 1.00 90.00 104 ALA A O 1
ATOM 821 N N . ILE A 1 105 ? -8.473 3.502 9.494 1.00 89.94 105 ILE A N 1
ATOM 822 C CA . ILE A 1 105 ? -8.933 2.747 10.672 1.00 89.94 105 ILE A CA 1
ATOM 823 C C . ILE A 1 105 ? -9.150 3.680 11.873 1.00 89.94 105 ILE A C 1
ATOM 825 O O . ILE A 1 105 ? -10.134 3.543 12.603 1.00 89.94 105 ILE A O 1
ATOM 829 N N . ARG A 1 106 ? -8.264 4.661 12.086 1.00 89.00 106 ARG A N 1
ATOM 830 C CA . ARG A 1 106 ? -8.409 5.654 13.166 1.00 89.00 106 ARG A CA 1
ATOM 831 C C . ARG A 1 106 ? -9.560 6.632 12.948 1.00 89.00 106 ARG A C 1
ATOM 833 O O . ARG A 1 106 ? -10.056 7.174 13.930 1.00 89.00 106 ARG A O 1
ATOM 840 N N . SER A 1 107 ? -9.996 6.858 11.714 1.00 90.25 107 SER A N 1
ATOM 841 C CA . SER A 1 107 ? -11.159 7.699 11.411 1.00 90.25 107 SER A CA 1
ATOM 842 C C . SER A 1 107 ? -12.485 6.967 11.643 1.00 90.25 107 SER A C 1
ATOM 844 O O . SER A 1 107 ? -13.467 7.583 12.072 1.00 90.25 107 SER A O 1
ATOM 846 N N . ILE A 1 108 ? -12.521 5.660 11.368 1.00 89.12 108 ILE A N 1
ATOM 847 C CA . ILE A 1 108 ? -13.747 4.851 11.378 1.00 89.12 108 ILE A CA 1
ATOM 848 C C . ILE A 1 108 ? -13.995 4.236 12.761 1.00 89.12 108 ILE A C 1
ATOM 850 O O . ILE A 1 108 ? -15.050 4.451 13.358 1.00 89.12 108 ILE A O 1
ATOM 854 N N . VAL A 1 109 ? -13.009 3.522 13.318 1.00 90.31 109 VAL A N 1
ATOM 855 C CA . VAL A 1 109 ? -13.202 2.682 14.516 1.00 90.31 109 VAL A CA 1
ATOM 856 C C . VAL A 1 109 ? -13.653 3.453 15.767 1.00 90.31 109 VAL A C 1
ATOM 858 O O . VAL A 1 109 ? -14.524 2.949 16.475 1.00 90.31 109 VAL A O 1
ATOM 861 N N . PRO A 1 110 ? -13.172 4.678 16.063 1.00 92.38 110 PRO A N 1
ATOM 862 C CA . PRO A 1 110 ? -13.639 5.417 17.240 1.00 92.38 110 PRO A CA 1
ATOM 863 C C . PRO A 1 110 ? -15.115 5.836 17.190 1.00 92.38 110 PRO A C 1
ATOM 865 O O . PRO A 1 110 ? -15.676 6.201 18.222 1.00 92.38 110 PRO A O 1
ATOM 868 N N . LYS A 1 111 ? -15.751 5.812 16.011 1.00 91.56 111 LYS A N 1
ATOM 869 C CA . LYS A 1 111 ? -17.172 6.158 15.838 1.00 91.56 111 LYS A CA 1
ATOM 870 C C . LYS A 1 111 ? -18.101 4.968 16.103 1.00 91.56 111 LYS A C 1
ATOM 872 O O . LYS A 1 111 ? -19.289 5.183 16.344 1.00 91.56 111 LYS A O 1
ATOM 877 N N . LEU A 1 112 ? -17.557 3.751 16.086 1.00 92.50 112 LEU A N 1
ATOM 878 C CA . LEU A 1 112 ? -18.283 2.488 16.199 1.00 92.50 112 LEU A CA 1
ATOM 879 C C . LEU A 1 112 ? -18.125 1.870 17.596 1.00 92.50 112 LEU A C 1
ATOM 881 O O . LEU A 1 112 ? -17.123 2.093 18.290 1.00 92.50 112 LEU A O 1
ATOM 885 N N . THR A 1 113 ? -19.130 1.102 18.019 1.00 93.94 113 THR A N 1
ATOM 886 C CA . THR A 1 113 ? -19.050 0.283 19.240 1.00 93.94 113 THR A CA 1
ATOM 887 C C . THR A 1 113 ? -18.220 -0.977 18.990 1.00 93.94 113 THR A C 1
ATOM 889 O O . THR A 1 113 ? -17.938 -1.327 17.844 1.00 93.94 113 THR A O 1
ATOM 892 N N . LEU A 1 114 ? -17.797 -1.678 20.049 1.00 91.06 114 LEU A N 1
ATOM 893 C CA . LEU A 1 114 ? -17.027 -2.922 19.882 1.00 91.06 114 LEU A CA 1
ATOM 894 C C . LEU A 1 114 ? -17.793 -3.959 19.045 1.00 91.06 114 LEU A C 1
ATOM 896 O O . LEU A 1 114 ? -17.202 -4.571 18.160 1.00 91.06 114 LEU A O 1
ATOM 900 N N . ASN A 1 115 ? -19.089 -4.133 19.315 1.00 92.31 115 ASN A N 1
ATOM 901 C CA . ASN A 1 115 ? -19.926 -5.084 18.584 1.00 92.31 115 ASN A CA 1
ATOM 902 C C . ASN A 1 115 ? -20.101 -4.662 17.124 1.00 92.31 115 ASN A C 1
ATOM 904 O O . ASN A 1 115 ? -19.919 -5.499 16.244 1.00 92.31 115 ASN A O 1
ATOM 908 N N . ASP A 1 116 ? -20.339 -3.373 16.859 1.00 91.44 116 ASP A N 1
ATOM 909 C CA . ASP A 1 116 ? -20.488 -2.872 15.486 1.00 91.44 116 ASP A CA 1
ATOM 910 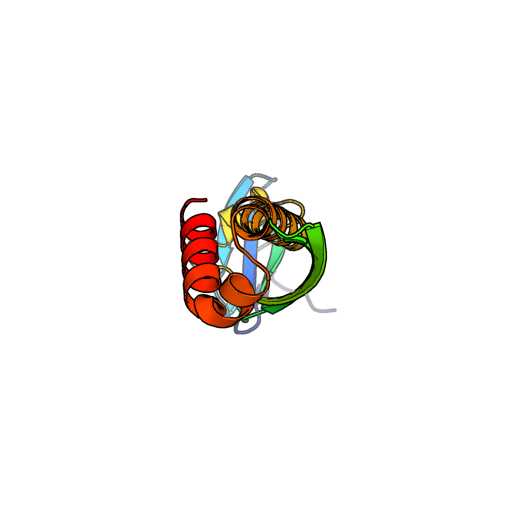C C . ASP A 1 116 ? -19.222 -3.119 14.658 1.00 91.44 116 ASP A C 1
ATOM 912 O O . ASP A 1 116 ? -19.313 -3.517 13.505 1.00 91.44 116 ASP A O 1
ATOM 916 N N . VAL A 1 117 ? -18.028 -2.960 15.246 1.00 90.44 117 VAL A N 1
ATOM 917 C CA . VAL A 1 117 ? -16.755 -3.260 14.560 1.00 90.44 117 VAL A CA 1
ATOM 918 C C . VAL A 1 117 ? -16.631 -4.749 14.204 1.00 90.44 117 VAL A C 1
ATOM 920 O O . VAL A 1 117 ? -15.968 -5.097 13.228 1.00 90.44 117 VAL A O 1
ATOM 923 N N . PHE A 1 118 ? -17.248 -5.643 14.982 1.00 88.56 118 PHE A N 1
ATOM 924 C CA . PHE A 1 118 ? -17.264 -7.077 14.690 1.00 88.56 118 PHE A CA 1
ATOM 925 C C . PHE A 1 118 ? -18.334 -7.480 13.676 1.00 88.56 118 PHE A C 1
ATOM 927 O O . PHE A 1 118 ? -18.077 -8.396 12.894 1.00 88.56 118 PHE A O 1
ATOM 934 N N . GLU A 1 119 ? -19.500 -6.838 13.705 1.00 92.12 119 GLU A N 1
ATOM 935 C CA . GLU A 1 119 ? -20.605 -7.108 12.781 1.00 92.12 119 GLU A CA 1
ATOM 936 C C . GLU A 1 119 ? -20.357 -6.480 11.401 1.00 92.12 119 GLU A C 1
ATOM 938 O O . GLU A 1 119 ? -20.564 -7.140 10.389 1.00 92.12 119 GLU A O 1
ATOM 943 N N . GLN A 1 120 ? -19.832 -5.252 11.347 1.00 90.44 120 GLN A N 1
ATOM 944 C CA . GLN A 1 120 ? -19.634 -4.457 10.124 1.00 90.44 120 GLN A CA 1
ATOM 945 C C . GLN A 1 120 ? -18.207 -4.568 9.557 1.00 90.44 120 GLN A C 1
ATOM 947 O O . GLN A 1 120 ? -17.644 -3.601 9.046 1.00 90.44 120 GLN A O 1
ATOM 952 N N . LYS A 1 121 ? -17.573 -5.742 9.657 1.00 87.56 121 LYS A N 1
ATOM 953 C CA . LYS A 1 121 ? -16.194 -5.937 9.163 1.00 87.56 121 LYS A CA 1
ATOM 954 C C . LYS A 1 121 ? -16.055 -5.658 7.669 1.00 87.56 121 LYS A C 1
ATOM 956 O O . LYS A 1 121 ? -15.079 -5.031 7.262 1.00 87.56 121 LYS A O 1
ATOM 961 N N . ASP A 1 122 ? -17.025 -6.120 6.886 1.00 90.19 122 ASP A N 1
ATOM 962 C CA . ASP A 1 122 ? -17.014 -5.980 5.430 1.00 90.19 122 ASP A CA 1
ATOM 963 C C . ASP A 1 122 ? -17.224 -4.516 5.016 1.00 90.19 122 ASP A C 1
ATOM 965 O O . ASP A 1 122 ? -16.537 -4.022 4.126 1.00 90.19 122 ASP A O 1
ATOM 969 N N . ASP A 1 123 ? -18.088 -3.783 5.723 1.00 89.38 123 ASP A N 1
ATOM 970 C CA . ASP A 1 123 ? -18.319 -2.356 5.473 1.00 89.38 123 ASP A CA 1
ATOM 971 C C . ASP A 1 123 ? -17.070 -1.518 5.781 1.00 89.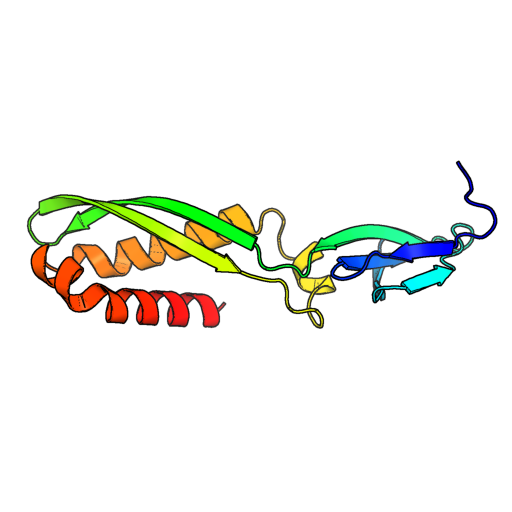38 123 ASP A C 1
ATOM 973 O O . ASP A 1 123 ? -16.711 -0.625 5.015 1.00 89.38 123 ASP A O 1
ATOM 977 N N . ILE A 1 124 ? -16.355 -1.841 6.867 1.00 87.75 124 ILE A N 1
ATOM 978 C CA . ILE A 1 124 ? -15.077 -1.193 7.198 1.00 87.75 124 ILE A CA 1
ATOM 979 C C . ILE A 1 124 ? -14.031 -1.486 6.116 1.00 87.75 124 ILE A C 1
ATOM 981 O O . ILE A 1 124 ? -13.267 -0.590 5.762 1.00 87.75 124 ILE A O 1
ATOM 985 N N . ALA A 1 125 ? -13.981 -2.715 5.594 1.00 87.94 125 ALA A N 1
ATOM 986 C CA . ALA A 1 125 ? -13.051 -3.074 4.526 1.00 87.94 125 ALA A CA 1
ATOM 987 C C . ALA A 1 125 ? -13.336 -2.281 3.240 1.00 87.94 125 ALA A C 1
ATOM 989 O O . ALA A 1 125 ? -12.413 -1.697 2.678 1.00 87.94 125 ALA A O 1
ATOM 990 N N . ASN A 1 126 ? -14.607 -2.177 2.842 1.00 89.94 126 ASN A N 1
ATOM 991 C CA . ASN A 1 126 ? -15.016 -1.409 1.664 1.00 89.94 126 ASN A CA 1
ATOM 992 C C . ASN A 1 126 ? -14.685 0.086 1.803 1.00 89.94 126 ASN A C 1
ATOM 994 O O . ASN A 1 126 ? -14.144 0.688 0.881 1.00 89.94 126 ASN A O 1
ATOM 998 N N . GLU A 1 127 ? -14.947 0.684 2.968 1.00 87.12 127 GLU A N 1
ATOM 999 C CA . GLU A 1 127 ? -14.625 2.094 3.222 1.00 87.12 127 GLU A CA 1
ATOM 1000 C C . GLU A 1 127 ? -13.104 2.351 3.187 1.00 87.12 127 GLU A C 1
ATOM 1002 O O . GLU A 1 127 ? -12.653 3.393 2.708 1.00 87.12 127 GLU A O 1
ATOM 1007 N N . VAL A 1 128 ? -12.291 1.405 3.677 1.00 86.81 128 VAL A N 1
ATOM 1008 C CA . VAL A 1 128 ? -10.823 1.496 3.583 1.00 86.81 128 VAL A CA 1
ATOM 1009 C C . VAL A 1 128 ? -10.363 1.397 2.127 1.00 86.81 128 VAL A C 1
ATOM 1011 O O . VAL A 1 128 ? -9.512 2.190 1.722 1.00 86.81 128 VAL A O 1
ATOM 1014 N N . ASP A 1 129 ? -10.935 0.487 1.336 1.00 87.38 129 ASP A N 1
ATOM 1015 C CA . ASP A 1 129 ? -10.619 0.358 -0.091 1.00 87.38 129 ASP A CA 1
ATOM 1016 C C . ASP A 1 129 ? -10.985 1.633 -0.868 1.00 87.38 129 ASP A C 1
ATOM 1018 O O . ASP A 1 129 ? -10.152 2.158 -1.611 1.00 87.38 129 ASP A O 1
ATOM 1022 N N . GLU A 1 130 ? -12.162 2.222 -0.626 1.00 87.50 130 GLU A N 1
ATOM 1023 C CA . GLU A 1 130 ? -12.563 3.489 -1.257 1.00 87.50 130 GLU A CA 1
ATOM 1024 C C . GLU A 1 130 ? -11.618 4.653 -0.913 1.00 87.50 130 GLU A C 1
ATOM 1026 O O . GLU A 1 130 ? -11.356 5.528 -1.747 1.00 87.50 130 GLU A O 1
ATOM 1031 N N . GLN A 1 131 ? -11.087 4.690 0.313 1.00 82.00 131 GLN A N 1
ATOM 1032 C CA . GLN A 1 131 ? -10.109 5.707 0.705 1.00 82.00 131 GLN A CA 1
ATOM 1033 C C . GLN A 1 131 ? -8.741 5.492 0.055 1.00 82.00 131 GLN A C 1
ATOM 1035 O O . GLN A 1 131 ? -8.052 6.474 -0.225 1.00 82.00 131 GLN A O 1
ATOM 1040 N N . LEU A 1 132 ? -8.358 4.241 -0.209 1.00 81.62 132 LEU A N 1
ATOM 1041 C CA . LEU A 1 132 ? -7.116 3.906 -0.902 1.00 81.62 132 LEU A CA 1
ATOM 1042 C C . LEU A 1 132 ? -7.189 4.179 -2.410 1.00 81.62 132 LEU A C 1
ATOM 1044 O O . LEU A 1 132 ? -6.186 4.593 -2.983 1.00 81.62 132 LEU A O 1
ATOM 1048 N N . GLU A 1 133 ? -8.349 4.006 -3.049 1.00 75.75 133 GLU A N 1
ATOM 1049 C CA . GLU A 1 133 ? -8.534 4.291 -4.483 1.00 75.75 133 GLU A CA 1
ATOM 1050 C C . GLU A 1 133 ? -8.524 5.788 -4.827 1.00 75.75 133 GLU A C 1
ATOM 1052 O O . GLU A 1 133 ? -8.259 6.169 -5.968 1.00 75.75 133 GLU A O 1
ATOM 1057 N N . ARG A 1 134 ? -8.823 6.659 -3.856 1.00 63.94 134 ARG A N 1
ATOM 1058 C CA . ARG A 1 134 ? -8.881 8.117 -4.062 1.00 63.94 134 ARG A CA 1
ATOM 1059 C C . ARG A 1 134 ? -7.513 8.811 -4.119 1.00 63.94 134 ARG A C 1
ATOM 1061 O O . ARG A 1 134 ? -7.484 10.030 -4.303 1.00 63.94 134 ARG A O 1
ATOM 1068 N N . VAL A 1 135 ? -6.413 8.075 -3.960 1.00 56.47 135 VAL A N 1
ATOM 1069 C CA . VAL A 1 135 ? -5.029 8.590 -3.927 1.00 56.47 135 VAL A CA 1
ATOM 1070 C C . VAL A 1 135 ? -4.250 8.116 -5.149 1.00 56.47 135 VAL A C 1
ATOM 1072 O O . VAL A 1 135 ? -3.576 8.973 -5.768 1.00 56.47 135 VAL A O 1
#

Organism: Papaver somniferum (NCBI:txid3469)

InterPro domains:
  IPR001107 Band 7 domain [PF01145] (9-132)
  IPR001107 Band 7 domain [SM00244] (5-135)
  IPR036013 Band 7/SPFH domain superfamily [G3DSA:3.30.479.30] (44-135)
  IPR036013 Band 7/SPFH domain superfamily [SSF117892] (45-133)
  IPR050710 Band 7/mec-2 domain-containing protein [PTHR43327] (5-134)